Protein AF-A0A238XR46-F1 (afdb_monomer)

Organism: NCBI:txid147047

Solvent-accessible surface area (backbone atoms only — not comparable to full-atom values): 5597 Å² total; per-residue (Å²): 133,84,5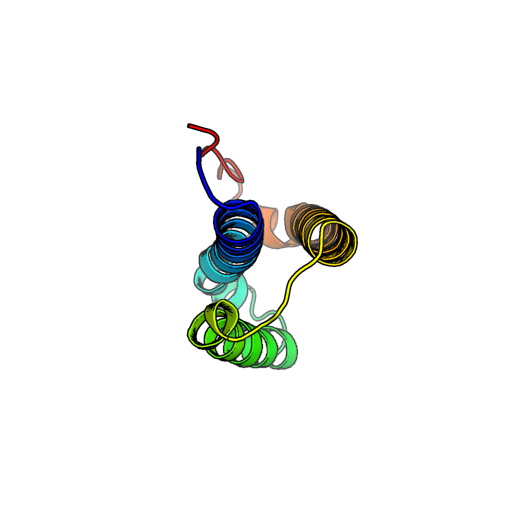7,68,60,60,55,44,51,52,52,45,50,50,44,52,48,60,57,58,71,44,47,76,61,41,60,74,66,64,58,55,71,68,64,59,52,50,50,54,54,53,54,57,46,66,76,47,49,91,79,54,93,71,54,71,68,60,40,52,50,50,52,52,52,44,51,52,52,55,60,66,42,50,68,64,47,42,75,79,36,84,83,63,80,80,82,90,81,91,125

Foldseek 3Di:
DDDVLVVLLVLLLVLLVL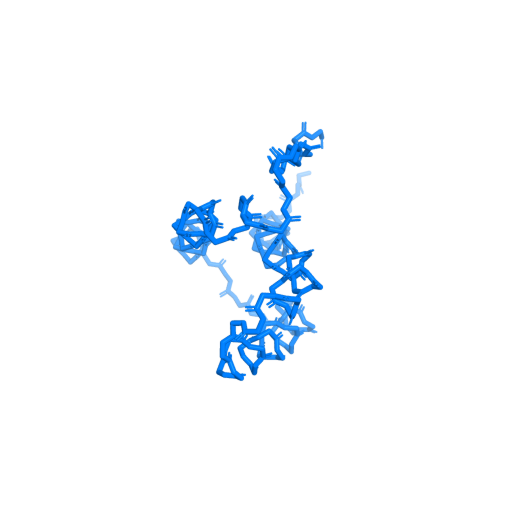VLVCLVLCVVLPVDPVVNVVNVVSVVCNVCVSVDDDDPVNSVVSVVVSVVVLVVCPVSSCVVPVPDDRDDDPD

Radius of gyration: 14.41 Å; Cα contacts (8 Å, |Δi|>4): 44; chains: 1; bounding box: 41×21×39 Å

Sequence (91 aa):
MSNPDDSHLARISNCLQTILDLEPELEKLELGKGLLEEFGVLKDFLRRIDTVLLNEDDVSRVESATASFLEELRAPLARVRPNGRFGSRLQ

Secondary structure (DSSP, 8-state):
---HHHHHHHHHHHHHHHHHTTHHHHHHTT--HHHHHHHHHHHHHHTTGGGS---HHHHHHHHHHHHHHHHHHHHHHHTT-TT--S-----

pLDDT: mean 83.3, std 14.63, range [44.03, 97.69]

Structure (mmCIF, N/CA/C/O backbone):
data_AF-A0A238XR46-F1
#
_entry.id   AF-A0A238XR46-F1
#
loop_
_atom_site.group_PDB
_atom_site.id
_atom_site.type_symbol
_atom_site.label_atom_id
_atom_site.label_alt_id
_atom_site.label_comp_id
_atom_site.label_asym_id
_atom_site.label_entity_id
_atom_site.label_seq_id
_atom_site.pdbx_PDB_ins_code
_atom_site.Cartn_x
_atom_site.Cartn_y
_atom_site.Cartn_z
_atom_site.occupancy
_atom_site.B_iso_or_equiv
_atom_site.auth_seq_id
_atom_site.auth_comp_id
_atom_site.auth_asym_id
_atom_site.auth_atom_id
_atom_site.pdbx_PDB_model_num
ATOM 1 N N . MET A 1 1 ? 25.404 -10.043 -8.730 1.00 44.03 1 MET A N 1
ATOM 2 C CA . MET A 1 1 ? 24.889 -8.708 -9.096 1.00 44.03 1 MET A CA 1
ATOM 3 C C . MET A 1 1 ? 23.405 -8.897 -9.323 1.00 44.03 1 MET A C 1
ATOM 5 O O . MET A 1 1 ? 23.068 -9.649 -10.226 1.00 44.03 1 MET A O 1
ATOM 9 N N . SER A 1 2 ? 22.554 -8.373 -8.442 1.00 58.66 2 SER A N 1
ATOM 10 C CA . SER A 1 2 ? 21.096 -8.454 -8.614 1.00 58.66 2 SER A CA 1
ATOM 11 C C . SER A 1 2 ? 20.672 -7.547 -9.770 1.00 58.66 2 SER A C 1
ATOM 13 O O . SER A 1 2 ? 21.295 -6.501 -9.971 1.00 58.66 2 SER A O 1
ATOM 15 N N . ASN A 1 3 ? 19.669 -7.954 -10.545 1.00 67.62 3 ASN A N 1
ATOM 16 C CA . ASN A 1 3 ? 19.141 -7.156 -11.649 1.00 67.62 3 ASN A CA 1
ATOM 17 C C . ASN A 1 3 ? 18.436 -5.912 -11.056 1.00 67.62 3 ASN A C 1
ATOM 19 O O . ASN A 1 3 ? 17.734 -6.066 -10.054 1.00 67.62 3 ASN A O 1
ATOM 23 N N . PRO A 1 4 ? 18.607 -4.685 -11.588 1.00 65.88 4 PRO A N 1
ATOM 24 C CA . PRO A 1 4 ? 17.901 -3.501 -11.076 1.00 65.88 4 PRO A CA 1
ATOM 25 C C . PRO A 1 4 ? 16.376 -3.688 -11.048 1.00 65.88 4 PRO A C 1
ATOM 27 O O . PRO A 1 4 ? 15.730 -3.264 -10.092 1.00 65.88 4 PRO A O 1
ATOM 30 N N . ASP A 1 5 ? 15.829 -4.429 -12.014 1.00 73.50 5 ASP A N 1
ATOM 31 C CA . ASP A 1 5 ? 14.406 -4.782 -12.075 1.00 73.50 5 ASP A CA 1
ATOM 32 C C . ASP A 1 5 ? 13.951 -5.607 -10.857 1.00 73.50 5 ASP A C 1
ATOM 34 O O . ASP A 1 5 ? 12.890 -5.339 -10.292 1.00 73.50 5 ASP A O 1
ATOM 38 N N . ASP A 1 6 ? 14.790 -6.534 -10.374 1.00 80.19 6 ASP A N 1
ATOM 39 C CA . ASP A 1 6 ? 14.505 -7.316 -9.162 1.00 80.19 6 ASP A CA 1
ATOM 40 C C . ASP A 1 6 ? 14.436 -6.400 -7.928 1.00 80.19 6 ASP A C 1
ATOM 42 O O . ASP A 1 6 ? 13.630 -6.611 -7.019 1.00 80.19 6 ASP A O 1
ATOM 46 N N . SER A 1 7 ? 15.268 -5.350 -7.896 1.00 88.25 7 SER A N 1
ATOM 47 C CA . SER A 1 7 ? 15.283 -4.376 -6.802 1.00 88.25 7 SER A CA 1
ATOM 48 C C . SER A 1 7 ? 14.067 -3.450 -6.829 1.00 88.25 7 SER A C 1
ATOM 50 O O . SER A 1 7 ? 13.537 -3.125 -5.765 1.00 88.25 7 SER A O 1
ATOM 52 N N . HIS A 1 8 ? 13.624 -3.009 -8.009 1.00 93.19 8 HIS A N 1
ATOM 53 C CA . HIS A 1 8 ? 12.424 -2.180 -8.151 1.00 93.19 8 HIS A CA 1
ATOM 54 C C . HIS A 1 8 ? 11.174 -2.965 -7.749 1.00 93.19 8 HIS A C 1
ATOM 56 O O . HIS A 1 8 ? 10.365 -2.489 -6.947 1.00 93.19 8 HIS A O 1
ATOM 62 N N . LEU A 1 9 ? 11.058 -4.202 -8.237 1.00 91.75 9 LEU A N 1
ATOM 63 C CA . LEU A 1 9 ? 9.943 -5.085 -7.924 1.00 91.75 9 LEU A CA 1
ATOM 64 C C . LEU A 1 9 ? 9.848 -5.372 -6.423 1.00 91.75 9 LEU A C 1
ATOM 66 O O . LEU A 1 9 ? 8.759 -5.280 -5.854 1.00 91.75 9 LEU A O 1
ATOM 70 N N . ALA A 1 10 ? 10.974 -5.658 -5.763 1.00 92.25 10 ALA A N 1
ATOM 71 C CA . ALA A 1 10 ? 11.002 -5.886 -4.321 1.00 92.25 10 ALA A CA 1
ATOM 72 C C . ALA A 1 10 ? 10.531 -4.653 -3.529 1.00 92.25 10 ALA A C 1
ATOM 74 O O . ALA A 1 10 ? 9.738 -4.783 -2.596 1.00 92.25 10 ALA A O 1
ATOM 75 N N . ARG A 1 11 ? 10.971 -3.449 -3.917 1.00 94.94 11 ARG A N 1
ATOM 76 C CA . ARG A 1 11 ? 10.599 -2.194 -3.240 1.00 94.94 11 ARG A CA 1
ATOM 77 C C . ARG A 1 11 ? 9.117 -1.874 -3.384 1.00 94.94 11 ARG A C 1
ATOM 79 O O . ARG A 1 11 ? 8.459 -1.605 -2.378 1.00 94.94 11 ARG A O 1
ATOM 86 N N . ILE A 1 12 ? 8.568 -1.969 -4.596 1.00 94.38 12 ILE A N 1
ATOM 87 C CA . ILE A 1 12 ? 7.133 -1.733 -4.795 1.00 94.38 12 ILE A CA 1
ATOM 88 C C . ILE A 1 12 ? 6.305 -2.814 -4.098 1.00 94.38 12 ILE A C 1
ATOM 90 O O . ILE A 1 12 ? 5.331 -2.486 -3.423 1.00 94.38 12 ILE A O 1
ATOM 94 N N . SER A 1 13 ? 6.711 -4.083 -4.186 1.00 94.00 13 SER A N 1
ATOM 95 C CA . SER A 1 13 ? 6.013 -5.171 -3.490 1.00 94.00 13 SER A CA 1
ATOM 96 C C . SER A 1 13 ? 5.973 -4.931 -1.983 1.00 94.00 13 SER A C 1
ATOM 98 O O . SER A 1 13 ? 4.919 -5.086 -1.374 1.00 94.00 13 SER A O 1
ATOM 100 N N . ASN A 1 14 ? 7.076 -4.467 -1.387 1.00 94.62 14 ASN A N 1
ATOM 101 C CA . ASN A 1 14 ? 7.113 -4.106 0.029 1.00 94.62 14 ASN A CA 1
ATOM 102 C C . ASN A 1 14 ? 6.164 -2.948 0.365 1.00 94.62 14 ASN A C 1
ATOM 104 O O . ASN A 1 14 ? 5.469 -3.004 1.380 1.00 94.62 14 ASN A O 1
ATOM 108 N N . CYS A 1 15 ? 6.104 -1.915 -0.478 1.00 96.75 15 CYS A N 1
ATOM 109 C CA . CYS A 1 15 ? 5.193 -0.786 -0.284 1.00 96.75 15 CYS A CA 1
ATOM 110 C C . CYS A 1 15 ? 3.727 -1.230 -0.313 1.00 96.75 15 CYS A C 1
ATOM 112 O O . CYS A 1 15 ? 2.963 -0.940 0.606 1.00 96.75 15 CYS A O 1
ATOM 114 N N . LEU A 1 16 ? 3.349 -1.994 -1.339 1.00 95.25 16 LEU A N 1
ATOM 115 C CA . LEU A 1 16 ? 1.991 -2.503 -1.501 1.00 95.25 16 LEU A CA 1
ATOM 116 C C . LEU A 1 16 ? 1.615 -3.475 -0.383 1.00 95.25 16 LEU A C 1
ATOM 118 O O . LEU A 1 16 ? 0.525 -3.368 0.170 1.00 95.25 16 LEU A O 1
ATOM 122 N N . GLN A 1 17 ? 2.521 -4.375 0.002 1.00 95.31 17 GLN A N 1
ATOM 123 C CA . GLN A 1 17 ? 2.285 -5.292 1.113 1.00 95.31 17 GLN A CA 1
ATOM 124 C C . GLN A 1 17 ? 2.100 -4.535 2.433 1.00 95.31 17 GLN A C 1
ATOM 126 O O . GLN A 1 17 ? 1.178 -4.841 3.178 1.00 95.31 17 GLN A O 1
ATOM 131 N N . THR A 1 18 ? 2.893 -3.487 2.681 1.00 95.19 18 THR A N 1
ATOM 132 C CA . THR A 1 18 ? 2.734 -2.620 3.863 1.00 95.19 18 THR A CA 1
ATOM 133 C C . THR A 1 18 ? 1.344 -1.981 3.918 1.00 95.19 18 THR A C 1
ATOM 135 O O . THR A 1 18 ? 0.759 -1.877 4.994 1.00 95.19 18 THR A O 1
ATOM 138 N N . ILE A 1 19 ? 0.801 -1.562 2.772 1.00 93.75 19 ILE A N 1
ATOM 139 C CA . ILE A 1 19 ? -0.557 -1.012 2.675 1.00 93.75 19 ILE A CA 1
ATOM 140 C C . ILE A 1 19 ? -1.606 -2.101 2.948 1.00 93.75 19 ILE A C 1
ATOM 142 O O . ILE A 1 19 ? -2.521 -1.883 3.740 1.00 93.75 19 ILE A O 1
ATOM 146 N N . LEU A 1 20 ? -1.462 -3.275 2.326 1.00 94.31 20 LEU A N 1
ATOM 147 C CA . LEU A 1 20 ? -2.390 -4.403 2.477 1.00 94.31 20 LEU A CA 1
ATOM 148 C C . LEU A 1 20 ? -2.413 -4.973 3.900 1.00 94.31 20 LEU A C 1
ATOM 150 O O . LEU A 1 20 ? -3.463 -5.406 4.367 1.00 94.31 20 L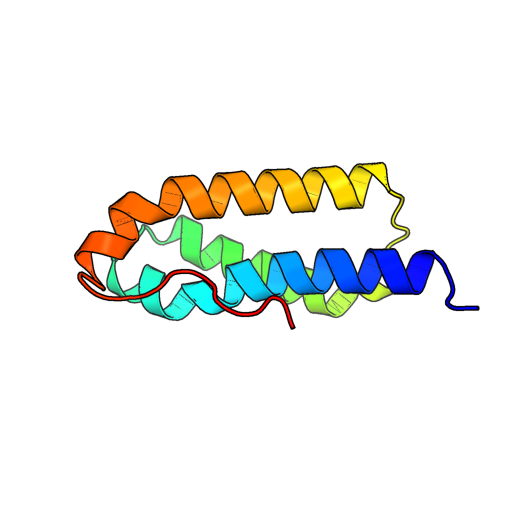EU A O 1
ATOM 154 N N . ASP A 1 21 ? -1.294 -4.920 4.618 1.00 93.38 21 ASP A N 1
ATOM 155 C CA . ASP A 1 21 ? -1.203 -5.372 6.009 1.00 93.38 21 ASP A CA 1
ATOM 156 C C . ASP A 1 21 ? -2.088 -4.548 6.965 1.00 93.38 21 ASP A C 1
ATOM 158 O O . ASP A 1 21 ? -2.368 -5.004 8.072 1.00 93.38 21 ASP A O 1
ATOM 162 N N . LEU A 1 22 ? -2.537 -3.352 6.556 1.00 90.38 22 LEU A N 1
ATOM 163 C CA . LEU A 1 22 ? -3.432 -2.490 7.338 1.00 90.38 22 LEU A CA 1
ATOM 164 C C . LEU A 1 22 ? -4.921 -2.750 7.086 1.00 90.38 22 LEU A C 1
ATOM 166 O O . LEU A 1 22 ? -5.759 -2.246 7.834 1.00 90.38 22 LEU A O 1
ATOM 170 N N . GLU A 1 23 ? -5.271 -3.498 6.040 1.00 90.62 23 GLU A N 1
ATOM 171 C CA . GLU A 1 23 ? -6.662 -3.755 5.652 1.00 90.62 23 GLU A CA 1
ATOM 172 C C . GLU A 1 23 ? -7.530 -4.264 6.825 1.00 90.62 23 GLU A C 1
ATOM 174 O O . GLU A 1 23 ? -8.584 -3.668 7.059 1.00 90.62 23 GLU A O 1
ATOM 179 N N . PRO A 1 24 ? -7.101 -5.238 7.659 1.00 88.25 24 PRO A N 1
ATOM 180 C CA . PRO A 1 24 ? -7.927 -5.739 8.764 1.00 88.25 24 PRO A CA 1
ATOM 181 C C . PRO A 1 24 ? -8.228 -4.696 9.851 1.00 88.25 24 PRO A C 1
ATOM 183 O O . PRO A 1 24 ? -9.234 -4.782 10.559 1.00 88.25 24 PRO A O 1
ATOM 186 N N . GLU A 1 25 ? -7.334 -3.735 10.076 1.00 86.56 25 GLU A N 1
ATOM 187 C CA . GLU A 1 25 ? -7.545 -2.624 11.002 1.00 86.56 25 GLU A CA 1
ATOM 188 C C . GLU A 1 25 ? -8.483 -1.576 10.417 1.00 86.56 25 GLU A C 1
ATOM 190 O O . GLU A 1 25 ? -9.299 -1.010 11.146 1.00 86.56 25 GLU A O 1
ATOM 195 N N . LEU A 1 26 ? -8.366 -1.322 9.118 1.00 86.00 26 LEU A N 1
ATOM 196 C CA . LEU A 1 26 ? -9.163 -0.323 8.417 1.00 86.00 26 LEU A CA 1
ATOM 197 C C . LEU A 1 26 ? -10.604 -0.806 8.207 1.00 86.00 26 LEU A C 1
ATOM 199 O O . LEU A 1 26 ? -11.528 -0.007 8.352 1.00 86.00 26 LEU A O 1
ATOM 203 N N . GLU A 1 27 ? -10.813 -2.112 8.011 1.00 86.19 27 GLU A N 1
ATOM 204 C CA . GLU A 1 27 ? -12.138 -2.747 8.047 1.00 86.19 27 GLU A CA 1
ATOM 205 C C . GLU A 1 27 ? -12.864 -2.483 9.378 1.00 86.19 27 GLU A C 1
ATOM 207 O O . GLU A 1 27 ? -14.055 -2.172 9.391 1.00 86.19 27 GLU A O 1
ATOM 212 N N . LYS A 1 28 ? -12.147 -2.533 10.511 1.00 84.69 28 LYS A N 1
ATOM 213 C CA . LYS A 1 28 ? -12.719 -2.280 11.852 1.00 84.69 28 LYS A CA 1
ATOM 214 C C . LYS A 1 28 ? -13.081 -0.821 12.094 1.00 84.69 28 LYS A C 1
ATOM 216 O O . LYS A 1 28 ? -13.875 -0.539 12.986 1.00 84.69 28 LYS A O 1
ATOM 221 N N . LEU A 1 29 ? -12.465 0.102 11.357 1.00 78.69 29 LEU A N 1
ATOM 222 C CA . LEU A 1 29 ? -12.771 1.526 11.453 1.00 78.69 29 LEU A CA 1
ATOM 223 C C . LEU A 1 29 ? -14.046 1.918 10.705 1.00 78.69 29 LEU A C 1
ATOM 225 O O . LEU A 1 29 ? -14.411 3.092 10.757 1.00 78.69 29 LEU A O 1
ATOM 229 N N . GLU A 1 30 ? -14.679 0.983 9.987 1.00 73.62 30 GLU A N 1
ATOM 230 C CA . GLU A 1 30 ? -15.740 1.282 9.018 1.00 73.62 30 GLU A CA 1
ATOM 231 C C . GLU A 1 30 ? -15.326 2.409 8.049 1.00 73.62 30 GLU A C 1
ATOM 233 O O . GLU A 1 30 ? -16.166 3.169 7.558 1.00 73.62 30 GLU A O 1
ATOM 238 N N . LEU A 1 31 ? -14.016 2.541 7.772 1.00 66.12 31 LEU A N 1
ATOM 239 C CA . LEU A 1 31 ? -13.532 3.448 6.735 1.00 66.12 31 LEU A CA 1
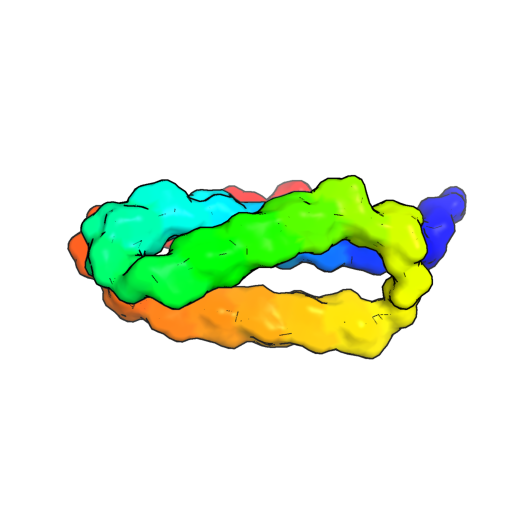ATOM 240 C C . LEU A 1 31 ? -14.201 3.014 5.435 1.00 66.12 31 LEU A C 1
ATOM 242 O O . LEU A 1 31 ? -14.213 1.830 5.105 1.00 66.12 31 LEU A O 1
ATOM 246 N N . GLY A 1 32 ? -14.866 3.971 4.785 1.00 65.56 32 GLY A N 1
ATOM 247 C CA . GLY A 1 32 ? -15.932 3.697 3.826 1.00 65.56 32 GLY A CA 1
ATOM 248 C 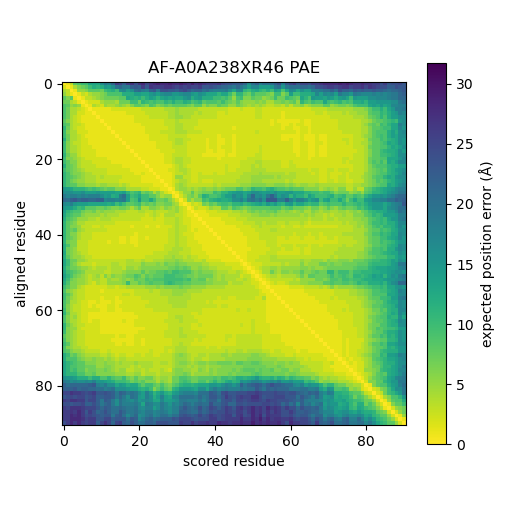C . GLY A 1 32 ? -15.576 2.652 2.767 1.00 65.56 32 GLY A C 1
ATOM 249 O O . GLY A 1 32 ? -14.421 2.514 2.375 1.00 65.56 32 GLY A O 1
ATOM 250 N N . LYS A 1 33 ? -16.609 1.966 2.258 1.00 69.94 33 LYS A N 1
ATOM 251 C CA . LYS A 1 33 ? -16.515 0.869 1.273 1.00 69.94 33 LYS A CA 1
ATOM 252 C C . LYS A 1 33 ? -15.536 1.127 0.118 1.00 69.94 33 LYS A C 1
ATOM 254 O O . LYS A 1 33 ? -14.879 0.191 -0.313 1.00 69.94 33 LYS A O 1
ATOM 259 N N . GLY A 1 34 ? -15.387 2.384 -0.310 1.00 79.06 34 GLY A N 1
ATOM 260 C CA . GLY A 1 34 ? -14.427 2.774 -1.343 1.00 79.06 34 GLY A CA 1
ATOM 261 C C . GLY A 1 34 ? -12.975 2.402 -1.019 1.00 79.06 34 GLY A C 1
ATOM 262 O O . GLY A 1 34 ? -12.302 1.864 -1.881 1.00 79.06 34 GLY A O 1
ATOM 263 N N . LEU A 1 35 ? -12.492 2.587 0.218 1.00 82.81 35 LEU A N 1
ATOM 264 C CA . LEU A 1 35 ? -11.103 2.235 0.561 1.00 82.81 35 LEU A CA 1
ATOM 265 C C . LEU A 1 35 ? -10.861 0.717 0.513 1.00 82.81 35 LEU A C 1
ATOM 267 O O . LEU A 1 35 ? -9.792 0.273 0.106 1.00 82.81 35 LEU A O 1
ATOM 271 N N . LEU A 1 36 ? -11.859 -0.081 0.904 1.00 83.94 36 LEU A N 1
ATOM 272 C CA . LEU A 1 36 ? -11.766 -1.542 0.850 1.00 83.94 36 LEU A CA 1
ATOM 273 C C . LEU A 1 36 ? -11.776 -2.071 -0.589 1.00 83.94 36 LEU A C 1
ATOM 275 O O . LEU A 1 36 ? -11.078 -3.034 -0.898 1.00 83.94 36 LEU A O 1
ATOM 279 N N . GLU A 1 37 ? -12.524 -1.423 -1.485 1.00 88.88 37 GLU A N 1
ATOM 280 C CA . GLU A 1 37 ? -12.493 -1.730 -2.919 1.00 88.88 37 GLU A CA 1
ATOM 281 C C . GLU A 1 37 ? -11.094 -1.483 -3.513 1.00 88.88 37 GLU A C 1
ATOM 283 O O . GLU A 1 37 ? -10.591 -2.327 -4.261 1.00 88.88 37 GLU A O 1
ATOM 288 N N . GLU A 1 38 ? -10.415 -0.405 -3.103 1.00 90.81 38 GLU A N 1
ATOM 289 C CA . GLU A 1 38 ? -9.042 -0.114 -3.539 1.00 90.81 38 GLU A CA 1
ATOM 290 C C . GLU A 1 38 ? -8.031 -1.185 -3.085 1.00 90.81 38 GLU A C 1
ATOM 292 O O . GLU A 1 38 ? -7.106 -1.511 -3.833 1.00 90.81 38 GLU A O 1
ATOM 297 N N . PHE A 1 39 ? -8.211 -1.827 -1.921 1.00 92.38 39 PHE A N 1
ATOM 298 C CA . PHE A 1 39 ? -7.355 -2.963 -1.536 1.00 92.38 39 PHE A CA 1
ATOM 299 C C . PHE A 1 39 ? -7.484 -4.146 -2.495 1.00 92.38 39 PHE A C 1
ATOM 301 O O . PHE A 1 39 ? -6.487 -4.816 -2.780 1.00 92.38 39 PHE A O 1
ATOM 308 N N . GLY A 1 40 ? -8.680 -4.386 -3.039 1.00 91.88 40 GLY A N 1
ATOM 309 C CA . GLY A 1 40 ? -8.884 -5.373 -4.099 1.00 91.88 40 GLY A CA 1
ATOM 310 C C . GLY A 1 40 ? -8.025 -5.070 -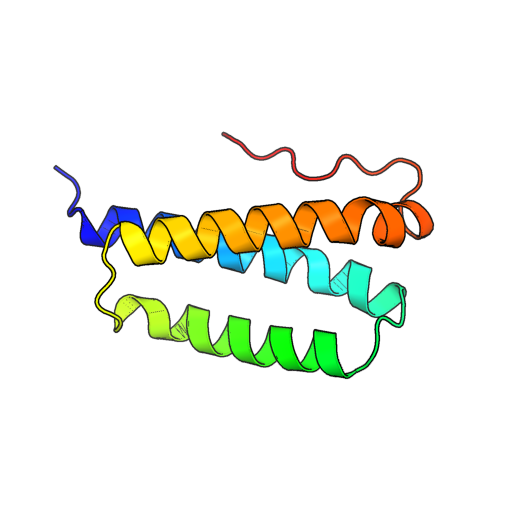5.329 1.00 91.88 40 GLY A C 1
ATOM 311 O O . GLY A 1 40 ? -7.324 -5.951 -5.829 1.00 91.88 40 GLY A O 1
ATOM 312 N N . VAL A 1 41 ? -7.999 -3.805 -5.757 1.00 93.44 41 VAL A N 1
ATOM 313 C CA . VAL A 1 41 ? -7.176 -3.346 -6.888 1.00 93.44 41 VAL A CA 1
ATOM 314 C C . VAL A 1 41 ? -5.683 -3.531 -6.601 1.00 93.44 41 VAL A C 1
ATOM 316 O O . VAL A 1 41 ? -4.956 -4.057 -7.446 1.00 93.44 41 VAL A O 1
ATOM 319 N N . LEU A 1 42 ? -5.217 -3.172 -5.400 1.00 94.50 42 LEU A N 1
ATOM 320 C CA . LEU A 1 42 ? -3.810 -3.323 -5.007 1.00 94.50 42 LEU A CA 1
ATOM 321 C C . LEU A 1 42 ? -3.373 -4.796 -4.958 1.00 94.50 42 LEU A C 1
ATOM 323 O O . LEU A 1 42 ? -2.286 -5.127 -5.435 1.00 94.50 42 LEU A O 1
ATOM 327 N N . LYS A 1 43 ? -4.223 -5.699 -4.449 1.00 94.56 43 LYS A N 1
ATOM 328 C CA . LYS A 1 43 ? -3.971 -7.154 -4.462 1.00 94.56 43 LYS A CA 1
ATOM 329 C C . LYS A 1 43 ? -3.851 -7.689 -5.882 1.00 94.56 43 LYS A C 1
ATOM 331 O O . LYS A 1 43 ? -2.991 -8.522 -6.159 1.00 94.56 43 LYS A O 1
ATOM 336 N N . ASP A 1 44 ? -4.731 -7.249 -6.772 1.00 93.75 44 ASP A N 1
ATOM 337 C CA . ASP A 1 44 ? -4.736 -7.673 -8.170 1.00 93.75 44 ASP A CA 1
ATOM 338 C C . ASP A 1 44 ? -3.496 -7.177 -8.912 1.00 93.75 44 ASP A C 1
ATOM 340 O O . ASP A 1 44 ? -2.904 -7.931 -9.690 1.00 93.75 44 ASP A O 1
ATOM 344 N N . PHE A 1 45 ? -3.073 -5.946 -8.626 1.00 91.94 45 PHE A N 1
ATOM 345 C CA . PHE A 1 45 ? -1.848 -5.369 -9.162 1.00 91.94 45 PHE A CA 1
ATOM 346 C C . PHE A 1 45 ? -0.599 -6.104 -8.658 1.00 91.94 45 PHE A C 1
ATOM 348 O O . PHE A 1 45 ? 0.238 -6.498 -9.469 1.00 91.94 45 PHE A O 1
ATOM 355 N N . LEU A 1 46 ? -0.499 -6.380 -7.352 1.00 92.38 46 LEU A N 1
ATOM 356 C CA . LEU A 1 46 ? 0.638 -7.096 -6.762 1.00 92.38 46 LEU A CA 1
ATOM 357 C C . LEU A 1 46 ? 0.844 -8.485 -7.392 1.00 92.38 46 LEU A C 1
ATOM 359 O O . LEU A 1 46 ? 1.977 -8.908 -7.589 1.00 92.38 46 LEU A O 1
ATOM 363 N N . ARG A 1 47 ? -0.237 -9.175 -7.785 1.00 91.75 47 ARG A N 1
ATOM 364 C CA . ARG A 1 47 ? -0.158 -10.479 -8.476 1.00 91.75 47 ARG A CA 1
ATOM 365 C C . ARG A 1 47 ? 0.392 -10.413 -9.905 1.00 91.75 47 ARG A C 1
ATOM 367 O O . ARG A 1 47 ? 0.628 -11.466 -10.485 1.00 91.75 47 ARG A O 1
ATOM 374 N N . ARG A 1 48 ? 0.512 -9.222 -10.497 1.00 91.19 48 ARG A N 1
ATOM 375 C CA . ARG A 1 48 ? 0.920 -9.017 -11.899 1.00 91.19 48 ARG A CA 1
ATOM 376 C C . ARG A 1 48 ? 2.135 -8.105 -12.040 1.00 91.19 48 ARG A C 1
ATOM 378 O O . ARG A 1 48 ? 2.518 -7.781 -13.163 1.00 91.19 48 ARG A O 1
ATOM 385 N N . ILE A 1 49 ? 2.706 -7.640 -10.932 1.00 86.50 49 ILE A N 1
ATOM 386 C CA . ILE A 1 49 ? 3.737 -6.600 -10.942 1.00 86.50 49 ILE A CA 1
ATOM 387 C C . ILE A 1 49 ? 5.042 -7.056 -11.609 1.00 86.50 49 ILE A C 1
ATOM 389 O O . ILE A 1 49 ? 5.749 -6.245 -12.194 1.00 86.50 49 ILE A O 1
ATOM 393 N N . ASP A 1 50 ? 5.311 -8.360 -11.605 1.00 85.38 50 ASP A N 1
ATOM 394 C CA . ASP A 1 50 ? 6.416 -9.008 -12.320 1.00 85.38 50 ASP A CA 1
ATOM 395 C C . ASP A 1 50 ? 6.326 -8.891 -13.846 1.00 85.38 50 ASP A C 1
ATOM 397 O O . ASP A 1 50 ? 7.322 -9.068 -14.544 1.00 85.38 50 ASP A O 1
ATOM 401 N N . THR A 1 51 ? 5.151 -8.547 -14.372 1.00 85.06 51 THR A N 1
ATOM 402 C CA . THR A 1 51 ? 4.933 -8.296 -15.804 1.00 85.06 51 THR A CA 1
ATOM 403 C C . THR A 1 51 ? 5.069 -6.821 -16.196 1.00 85.06 51 THR A C 1
ATOM 405 O O . THR A 1 51 ? 4.927 -6.485 -17.373 1.00 85.06 51 THR A O 1
ATOM 408 N N . VAL A 1 52 ? 5.338 -5.931 -15.234 1.00 82.56 52 VAL A N 1
ATOM 409 C CA . VAL A 1 52 ? 5.400 -4.480 -15.440 1.00 82.56 52 VAL A CA 1
ATOM 410 C C . VAL A 1 52 ? 6.855 -4.019 -15.518 1.00 82.56 52 VAL A C 1
ATOM 412 O O . VAL A 1 52 ? 7.671 -4.338 -14.660 1.00 82.56 52 VAL A O 1
ATOM 415 N N . LEU A 1 53 ? 7.179 -3.223 -16.539 1.00 83.56 53 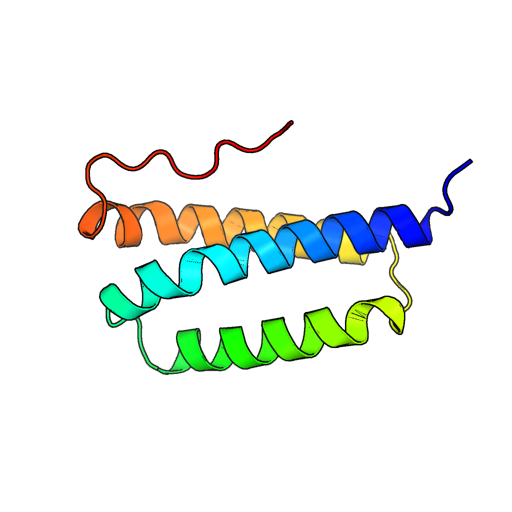LEU A N 1
ATOM 416 C CA . LEU A 1 53 ? 8.459 -2.515 -16.623 1.00 83.56 53 LEU A CA 1
ATOM 417 C C . LEU A 1 53 ? 8.451 -1.334 -15.649 1.00 83.56 53 LEU A C 1
ATOM 419 O O . LEU A 1 53 ? 7.648 -0.416 -15.804 1.00 83.56 53 LEU A O 1
ATOM 423 N N . LEU A 1 54 ? 9.351 -1.366 -14.667 1.00 86.50 54 LEU A N 1
ATOM 424 C CA . LEU A 1 54 ? 9.450 -0.367 -13.605 1.00 86.50 54 LEU A CA 1
ATOM 425 C C . LEU A 1 54 ? 10.765 0.402 -13.715 1.00 86.50 54 LEU A C 1
ATOM 427 O O . LEU A 1 54 ? 11.841 -0.194 -13.768 1.00 86.50 54 LEU A O 1
ATOM 431 N N . ASN A 1 55 ? 10.678 1.729 -13.696 1.00 91.88 55 ASN A N 1
ATOM 432 C CA . ASN A 1 55 ? 11.838 2.601 -13.525 1.00 91.88 55 ASN A CA 1
ATOM 433 C C . ASN A 1 55 ? 11.894 3.147 -12.088 1.00 91.88 55 ASN A C 1
ATOM 435 O O . ASN A 1 55 ? 10.943 3.018 -11.316 1.00 91.88 55 ASN A O 1
ATOM 439 N N . GLU A 1 56 ? 13.015 3.774 -11.738 1.00 93.88 56 GLU A N 1
ATOM 440 C CA . GLU A 1 56 ? 13.224 4.326 -10.397 1.00 93.88 56 GLU A CA 1
ATOM 441 C C . GLU A 1 56 ? 1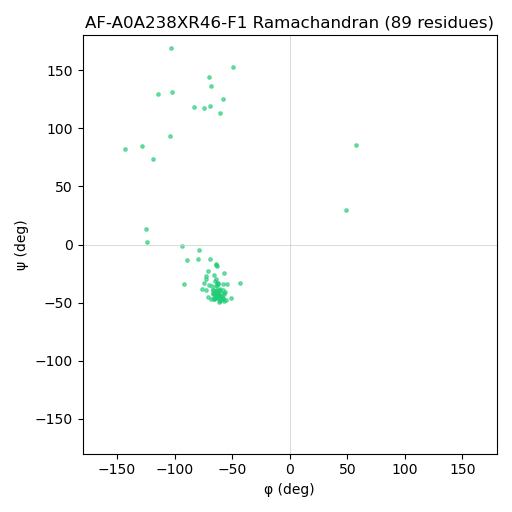2.213 5.430 -10.037 1.00 93.88 56 GLU A C 1
ATOM 443 O O . GLU A 1 56 ? 11.801 5.519 -8.882 1.00 93.88 56 GLU A O 1
ATOM 448 N N . ASP A 1 57 ? 11.758 6.235 -11.002 1.00 95.25 57 ASP A N 1
ATOM 449 C CA . ASP A 1 57 ? 10.780 7.298 -10.742 1.00 95.25 57 ASP A CA 1
ATOM 450 C C . ASP A 1 57 ? 9.421 6.710 -10.332 1.00 95.25 57 ASP A C 1
ATOM 452 O O . ASP A 1 57 ? 8.771 7.217 -9.417 1.00 95.25 57 ASP A O 1
ATOM 456 N N . ASP A 1 58 ? 8.997 5.611 -10.959 1.00 92.94 58 ASP A N 1
ATOM 457 C CA . ASP A 1 58 ? 7.777 4.897 -10.583 1.00 92.94 58 ASP A CA 1
ATOM 458 C C . ASP A 1 58 ? 7.893 4.307 -9.174 1.00 92.94 58 ASP A C 1
ATOM 460 O O . ASP A 1 58 ? 6.970 4.451 -8.368 1.00 92.94 58 ASP A O 1
ATOM 464 N N . VAL A 1 59 ? 9.046 3.718 -8.841 1.00 94.62 59 VAL A N 1
ATOM 465 C CA . VAL A 1 59 ? 9.315 3.210 -7.488 1.00 94.62 59 VAL A CA 1
ATOM 466 C C . VAL A 1 59 ? 9.250 4.349 -6.468 1.00 94.62 59 VAL A C 1
ATOM 468 O O . VAL A 1 59 ? 8.526 4.244 -5.478 1.00 94.62 59 VAL A O 1
ATOM 471 N N . SER A 1 60 ? 9.929 5.466 -6.736 1.00 96.50 60 SER A N 1
ATOM 472 C CA . SER A 1 60 ? 9.961 6.639 -5.857 1.00 96.50 60 SER A CA 1
ATOM 473 C C . SER A 1 60 ? 8.567 7.237 -5.630 1.00 96.50 60 SER A C 1
ATOM 475 O O . SER A 1 60 ? 8.215 7.629 -4.510 1.00 96.50 60 SER A O 1
ATOM 477 N N . ARG A 1 61 ? 7.728 7.262 -6.673 1.00 96.19 61 ARG A N 1
ATOM 478 C CA . ARG A 1 61 ? 6.336 7.719 -6.574 1.00 96.19 61 ARG A CA 1
ATOM 479 C C . ARG A 1 61 ? 5.503 6.805 -5.685 1.00 96.19 61 ARG A C 1
ATOM 481 O O . ARG A 1 61 ? 4.749 7.315 -4.857 1.00 96.19 61 ARG A O 1
ATOM 488 N N . VAL A 1 62 ? 5.643 5.485 -5.825 1.00 95.50 62 VAL A N 1
ATOM 489 C CA . VAL A 1 62 ? 4.915 4.528 -4.979 1.00 95.50 62 VAL A CA 1
ATOM 490 C C . VAL A 1 62 ? 5.384 4.608 -3.528 1.00 95.50 62 VAL A C 1
ATOM 492 O O . VAL A 1 62 ? 4.546 4.642 -2.628 1.00 95.50 62 VAL A O 1
ATOM 495 N N . GLU A 1 63 ? 6.688 4.709 -3.281 1.00 97.06 63 GLU A N 1
ATOM 496 C CA . GLU A 1 63 ? 7.239 4.885 -1.931 1.00 97.06 63 GLU A CA 1
ATOM 497 C C . GLU A 1 63 ? 6.710 6.163 -1.269 1.00 97.06 63 GLU A C 1
ATOM 499 O O . GLU A 1 63 ? 6.238 6.130 -0.131 1.00 97.06 63 GLU A O 1
ATOM 504 N N . SER A 1 64 ? 6.708 7.278 -2.005 1.00 97.69 64 SER A N 1
ATOM 505 C CA . SER A 1 64 ? 6.199 8.564 -1.511 1.00 97.69 64 SER A CA 1
ATOM 506 C C . SER A 1 64 ? 4.702 8.506 -1.204 1.00 97.69 64 SER A C 1
ATOM 508 O O . SER A 1 64 ? 4.275 8.935 -0.133 1.00 97.69 64 SER A O 1
ATOM 510 N N . ALA A 1 65 ? 3.903 7.930 -2.109 1.00 96.56 65 ALA A N 1
ATOM 511 C CA . ALA A 1 65 ? 2.465 7.763 -1.909 1.00 96.56 65 ALA A CA 1
ATOM 512 C C . ALA A 1 65 ? 2.158 6.850 -0.712 1.00 96.56 65 ALA A C 1
ATOM 514 O O . ALA A 1 65 ? 1.265 7.144 0.080 1.00 96.56 65 ALA A O 1
ATOM 515 N N . THR A 1 66 ? 2.941 5.783 -0.542 1.00 96.31 66 THR A N 1
ATOM 516 C CA . THR A 1 66 ? 2.834 4.869 0.601 1.00 96.31 66 THR A CA 1
ATOM 517 C C . THR A 1 66 ? 3.142 5.595 1.906 1.00 96.31 66 THR A C 1
ATOM 519 O O . THR A 1 66 ? 2.388 5.471 2.867 1.00 96.31 66 THR A O 1
ATOM 522 N N . ALA A 1 67 ? 4.202 6.406 1.945 1.00 96.44 67 ALA A N 1
ATOM 523 C CA . ALA A 1 67 ? 4.533 7.206 3.119 1.00 96.44 67 ALA A CA 1
ATOM 524 C C . ALA A 1 67 ? 3.405 8.189 3.474 1.00 96.44 67 ALA A C 1
ATOM 526 O O . ALA A 1 67 ? 2.976 8.225 4.627 1.00 96.44 67 ALA A O 1
ATOM 527 N N . SER A 1 68 ? 2.876 8.932 2.495 1.00 95.88 68 SER A N 1
ATOM 528 C CA . SER A 1 68 ? 1.744 9.846 2.707 1.00 95.88 68 SER A CA 1
ATOM 529 C C . SER A 1 68 ? 0.502 9.123 3.230 1.00 95.88 68 SER A C 1
ATOM 531 O O . SER A 1 68 ? -0.086 9.562 4.217 1.00 95.88 68 SER A O 1
ATOM 533 N N . PHE A 1 69 ? 0.155 7.975 2.644 1.00 92.31 69 PHE A N 1
ATOM 534 C CA . PHE A 1 69 ? -0.963 7.148 3.098 1.00 92.31 69 PHE A CA 1
ATOM 535 C C . PHE A 1 69 ? -0.806 6.718 4.565 1.00 92.31 69 PHE A C 1
ATOM 537 O O . PHE A 1 69 ? -1.730 6.858 5.366 1.00 92.31 69 PHE A O 1
ATOM 544 N N . LEU A 1 70 ? 0.383 6.244 4.950 1.00 93.06 70 LEU A N 1
ATOM 545 C CA . LEU A 1 70 ? 0.663 5.834 6.327 1.00 93.06 70 LEU A CA 1
ATOM 546 C C . LEU A 1 70 ? 0.578 7.004 7.315 1.00 93.06 70 LEU A C 1
ATOM 548 O O . LEU A 1 70 ? 0.057 6.827 8.418 1.00 93.06 70 LEU A O 1
ATOM 552 N N . GLU A 1 71 ? 1.064 8.189 6.939 1.00 94.19 71 GLU A N 1
ATOM 553 C CA . GLU A 1 71 ? 0.949 9.396 7.765 1.00 94.19 71 GLU A CA 1
ATOM 554 C C . GLU A 1 71 ? -0.514 9.787 8.001 1.00 94.19 71 GLU A C 1
ATOM 556 O O . GLU A 1 71 ? -0.907 10.035 9.144 1.00 94.19 71 GLU A O 1
ATOM 561 N N . GLU A 1 72 ? -1.336 9.783 6.949 1.00 90.44 72 GLU A N 1
ATOM 562 C CA . GLU A 1 72 ? -2.766 10.105 7.027 1.00 90.44 72 GLU A CA 1
ATOM 563 C C . GLU A 1 72 ? -3.532 9.120 7.921 1.00 90.44 72 GLU A C 1
ATOM 565 O O . GLU A 1 72 ? -4.442 9.512 8.658 1.00 90.44 72 GLU A O 1
ATOM 570 N N . LEU A 1 73 ? -3.120 7.850 7.928 1.00 88.12 73 LEU A N 1
ATOM 571 C CA . LEU A 1 73 ? -3.744 6.803 8.731 1.00 88.12 73 LEU A CA 1
ATOM 572 C C . LEU A 1 73 ? -3.339 6.790 10.208 1.00 88.12 73 LEU A C 1
ATOM 574 O O . LEU A 1 73 ? -4.033 6.152 11.005 1.00 88.12 73 LEU A O 1
ATOM 578 N N . ARG A 1 74 ? -2.296 7.521 10.625 1.00 87.62 74 ARG A N 1
ATOM 579 C CA . ARG A 1 74 ? -1.878 7.569 12.041 1.00 87.62 74 ARG A CA 1
ATOM 580 C C . ARG A 1 74 ? -3.015 7.983 12.973 1.00 87.62 74 ARG A C 1
ATOM 582 O O . ARG A 1 74 ? -3.246 7.334 13.993 1.00 87.62 74 ARG A O 1
ATOM 589 N N . ALA A 1 75 ? -3.737 9.050 12.631 1.00 85.12 75 ALA A N 1
ATOM 590 C CA . ALA A 1 75 ? -4.820 9.566 13.466 1.00 85.12 75 ALA A CA 1
ATOM 591 C C . ALA A 1 75 ? -6.071 8.655 13.478 1.00 85.12 75 ALA A C 1
ATOM 593 O O . ALA A 1 75 ? -6.581 8.382 14.569 1.00 85.12 75 ALA A O 1
ATOM 594 N N . PRO A 1 76 ? -6.563 8.140 12.332 1.00 83.31 76 PRO A N 1
ATOM 595 C CA . PRO A 1 76 ? -7.617 7.127 12.302 1.00 83.31 76 PRO A CA 1
ATOM 596 C C . PRO A 1 76 ? -7.261 5.861 13.089 1.00 83.31 76 PRO A C 1
ATOM 598 O O . PRO A 1 76 ? -8.041 5.424 13.934 1.00 83.31 76 PRO A O 1
ATOM 601 N N . LEU A 1 77 ? -6.070 5.295 12.875 1.00 82.06 77 LEU A N 1
ATOM 602 C CA . LEU A 1 77 ? -5.682 4.019 13.477 1.00 82.06 77 LEU A CA 1
ATOM 603 C C . LEU A 1 77 ? -5.390 4.123 14.980 1.00 82.06 77 LEU A C 1
ATOM 605 O O . LEU A 1 77 ? -5.629 3.155 15.705 1.00 82.06 77 LEU A O 1
ATOM 609 N N . ALA A 1 78 ? -4.978 5.292 15.485 1.00 82.69 78 ALA A N 1
ATOM 610 C CA . ALA A 1 78 ? -4.854 5.537 16.925 1.00 82.69 78 ALA A CA 1
ATOM 611 C C . ALA A 1 78 ? -6.177 5.312 17.688 1.00 82.69 78 ALA A C 1
ATOM 613 O O . ALA A 1 78 ? -6.154 4.976 18.872 1.00 82.69 78 ALA A O 1
ATOM 614 N N . ARG A 1 79 ? -7.332 5.436 17.014 1.00 75.50 79 ARG A N 1
ATOM 615 C CA . ARG A 1 79 ? -8.656 5.163 17.602 1.00 75.50 79 ARG A CA 1
ATOM 616 C C . ARG A 1 79 ? -8.916 3.670 17.818 1.00 75.50 79 ARG A C 1
ATOM 618 O O . ARG A 1 79 ? -9.639 3.319 18.744 1.00 75.50 79 ARG A O 1
ATOM 625 N N . VAL A 1 80 ? -8.325 2.799 16.995 1.00 73.31 80 VAL A N 1
ATOM 626 C CA . VAL A 1 80 ? -8.447 1.329 17.122 1.00 73.31 80 VAL A CA 1
ATOM 627 C C . VAL A 1 80 ? -7.331 0.741 17.970 1.00 73.31 80 VAL A C 1
ATOM 629 O O . VAL A 1 80 ? -7.539 -0.240 18.682 1.00 73.31 80 VAL A O 1
ATOM 632 N N . ARG A 1 81 ? -6.130 1.322 17.898 1.00 66.62 81 ARG A N 1
ATOM 633 C CA . ARG A 1 81 ? -4.943 0.845 18.610 1.00 66.62 81 ARG A CA 1
ATOM 634 C C . ARG A 1 81 ? -4.292 1.985 19.400 1.00 66.62 81 ARG A C 1
ATOM 636 O O . ARG A 1 81 ? -3.299 2.541 18.936 1.00 66.62 81 ARG A O 1
ATOM 643 N N . PRO A 1 82 ? -4.754 2.277 20.628 1.00 58.72 82 PRO A N 1
ATOM 644 C CA . PRO A 1 82 ? -4.144 3.320 21.455 1.00 58.72 82 PRO A CA 1
ATOM 645 C C . PRO A 1 82 ? -2.674 3.036 21.841 1.00 58.72 82 PRO A C 1
ATOM 647 O O . PRO A 1 82 ? -1.954 3.971 22.167 1.00 58.72 82 PRO A O 1
ATOM 650 N N . ASN A 1 83 ? -2.203 1.778 21.744 1.00 58.00 83 ASN A N 1
ATOM 651 C CA . ASN A 1 83 ? -0.837 1.350 22.112 1.00 58.00 83 ASN A CA 1
ATOM 652 C C . ASN A 1 83 ? -0.055 0.624 20.985 1.00 58.00 83 ASN A C 1
ATOM 654 O O . ASN A 1 83 ? 0.958 -0.026 21.253 1.00 58.00 83 ASN A O 1
ATOM 658 N N . GLY A 1 84 ? -0.514 0.661 19.729 1.00 54.47 84 GLY A N 1
ATOM 659 C CA . GLY A 1 84 ? 0.127 -0.075 18.629 1.00 54.47 84 GLY A CA 1
ATOM 660 C C . GLY A 1 84 ? 1.311 0.677 18.017 1.00 54.47 84 GLY A C 1
ATOM 661 O O . GLY A 1 84 ? 1.121 1.740 17.437 1.00 54.47 84 GLY A O 1
ATOM 662 N N . ARG A 1 85 ? 2.528 0.119 18.084 1.00 56.78 85 ARG A N 1
ATOM 663 C CA . ARG A 1 85 ? 3.658 0.575 17.252 1.00 56.78 85 ARG A CA 1
ATOM 664 C C . ARG A 1 85 ? 3.302 0.390 15.772 1.00 56.78 85 ARG A C 1
ATOM 666 O O . ARG A 1 85 ? 3.188 -0.746 15.317 1.00 56.78 85 ARG A O 1
ATOM 673 N N . PHE A 1 86 ? 3.154 1.487 15.034 1.00 56.06 86 PHE A N 1
ATOM 674 C CA . PHE A 1 86 ? 3.073 1.464 13.573 1.00 56.06 86 PHE A CA 1
ATOM 675 C C . PHE A 1 86 ? 4.440 1.074 13.007 1.00 56.06 86 PHE A C 1
ATOM 677 O O . PHE A 1 86 ? 5.421 1.759 13.278 1.00 56.06 86 PHE A O 1
ATOM 684 N N . GLY A 1 87 ? 4.504 -0.040 12.273 1.00 53.53 87 GLY A N 1
ATOM 685 C CA . GLY A 1 87 ? 5.648 -0.406 11.436 1.00 53.53 87 GLY A CA 1
ATOM 686 C C . GLY A 1 87 ? 6.987 -0.518 12.171 1.00 53.53 87 GLY A C 1
ATOM 687 O O . GLY A 1 87 ? 7.799 0.399 12.175 1.00 53.53 87 GLY A O 1
ATOM 688 N N . SER A 1 88 ? 7.283 -1.680 12.749 1.00 50.44 88 SER A N 1
ATOM 689 C CA . SER A 1 88 ? 8.667 -2.048 13.074 1.00 50.44 88 SER A CA 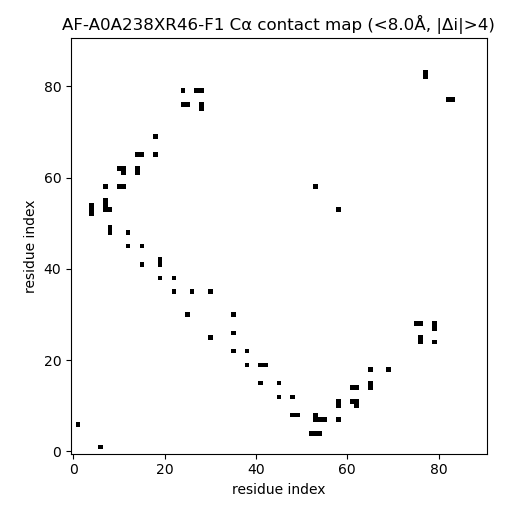1
ATOM 690 C C . SER A 1 88 ? 9.051 -3.305 12.313 1.00 50.44 88 SER A C 1
ATOM 692 O O . SER A 1 88 ? 9.149 -4.370 12.911 1.00 50.44 88 SER A O 1
ATOM 694 N N . ARG A 1 89 ? 9.271 -3.176 11.002 1.00 45.25 89 ARG A N 1
ATOM 695 C CA . ARG A 1 89 ? 10.149 -4.078 10.246 1.00 45.25 89 ARG A CA 1
ATOM 696 C C . ARG A 1 89 ? 10.907 -3.299 9.172 1.00 45.25 89 ARG A C 1
ATOM 698 O O . ARG A 1 89 ? 10.531 -3.275 8.013 1.00 45.25 89 ARG A O 1
ATOM 705 N N . LEU A 1 90 ? 11.989 -2.665 9.618 1.00 44.78 90 LEU A N 1
ATOM 706 C CA . LEU A 1 90 ? 13.218 -2.519 8.844 1.00 44.78 90 LEU A CA 1
ATOM 707 C C . LEU A 1 90 ? 14.194 -3.534 9.455 1.00 44.78 90 LEU A C 1
ATOM 709 O O . LEU A 1 90 ? 14.795 -3.245 10.491 1.00 44.78 90 LEU A O 1
ATOM 713 N N . GLN A 1 91 ? 14.259 -4.745 8.902 1.00 44.69 91 GLN A N 1
ATOM 714 C CA . GLN A 1 91 ? 15.338 -5.710 9.138 1.00 44.69 91 GLN A CA 1
ATOM 715 C C . GLN A 1 91 ? 15.743 -6.319 7.806 1.00 44.69 91 GLN A C 1
ATOM 717 O O . GLN A 1 91 ? 14.817 -6.629 7.025 1.00 44.69 91 GLN A O 1
#

Nearest PDB structures (foldseek):
  7o6y-assembly1_P  TM=5.241E-01  e=4.940E+00  Yarrowia lipolytica
  8dz8-assembly3_C  TM=2.919E-01  e=8.259E+00  synthetic construct

Mean predicted aligned error: 7.15 Å